Protein AF-A0A7X5DRP4-F1 (afdb_monomer)

Structure (mmCIF, N/CA/C/O backbone):
data_AF-A0A7X5DRP4-F1
#
_entry.id   AF-A0A7X5DRP4-F1
#
loop_
_atom_site.group_PDB
_atom_site.id
_atom_site.type_symbol
_atom_site.label_atom_id
_atom_site.label_alt_id
_atom_site.label_comp_id
_atom_site.label_asym_id
_atom_site.label_entity_id
_atom_site.label_seq_id
_atom_site.pdbx_PDB_ins_code
_atom_site.Cartn_x
_atom_site.Cartn_y
_atom_site.Cartn_z
_atom_site.occupancy
_atom_site.B_iso_or_equiv
_atom_site.auth_seq_id
_atom_site.auth_comp_id
_atom_site.auth_asym_id
_atom_site.auth_atom_id
_atom_site.pdbx_PDB_model_num
ATOM 1 N N . MET A 1 1 ? -39.127 30.983 41.556 1.00 38.25 1 MET A N 1
ATOM 2 C CA . MET A 1 1 ? -39.512 29.560 41.614 1.00 38.25 1 MET A CA 1
ATOM 3 C C . MET A 1 1 ? -39.180 28.990 40.252 1.00 38.25 1 MET A C 1
ATOM 5 O O . MET A 1 1 ? -39.705 29.505 39.281 1.00 38.25 1 MET A O 1
ATOM 9 N N . GLU A 1 2 ? -38.012 28.354 40.161 1.00 42.78 2 GLU A N 1
ATOM 10 C CA . GLU A 1 2 ? -37.862 26.883 40.060 1.00 42.78 2 GLU A CA 1
ATOM 11 C C . GLU A 1 2 ? -38.030 26.432 38.598 1.00 42.78 2 GLU A C 1
ATOM 13 O O . GLU A 1 2 ? -39.005 26.812 37.973 1.00 42.78 2 GLU A O 1
ATOM 18 N N . LYS A 1 3 ? -37.163 25.636 37.973 1.00 41.94 3 LYS A N 1
ATOM 19 C CA . LYS A 1 3 ? -35.930 24.945 38.370 1.00 41.94 3 LYS A CA 1
ATOM 20 C C . LYS A 1 3 ? -35.236 24.469 37.081 1.00 41.94 3 LYS A C 1
ATOM 22 O O . LYS A 1 3 ? -35.902 24.254 36.073 1.00 41.94 3 LYS A O 1
ATOM 27 N N . ASN A 1 4 ? -33.922 24.299 37.188 1.00 43.03 4 ASN A N 1
ATOM 28 C CA . ASN A 1 4 ? -33.024 23.535 36.324 1.00 43.03 4 ASN A CA 1
ATOM 29 C C . ASN A 1 4 ? -33.635 22.271 35.704 1.00 43.03 4 ASN A C 1
ATOM 31 O O . ASN A 1 4 ? -34.201 21.456 36.429 1.00 43.03 4 ASN A O 1
ATOM 35 N N . GLU A 1 5 ? -33.274 22.035 34.446 1.00 47.00 5 GLU A N 1
ATOM 36 C CA . GLU A 1 5 ? -32.665 20.766 34.042 1.00 47.00 5 GLU A CA 1
ATOM 37 C C . GLU A 1 5 ? -31.357 21.083 33.299 1.00 47.00 5 GLU A C 1
ATOM 39 O O . GLU A 1 5 ? -31.327 21.349 32.101 1.00 47.00 5 GLU A O 1
ATOM 44 N N . GLU A 1 6 ? -30.261 21.118 34.056 1.00 48.00 6 GLU A N 1
ATOM 45 C CA . GLU A 1 6 ? -28.945 20.752 33.538 1.00 48.00 6 GLU A CA 1
ATOM 46 C C . GLU A 1 6 ? -28.955 19.231 33.338 1.00 48.00 6 GLU A C 1
ATOM 48 O O . GLU A 1 6 ? -29.335 18.524 34.274 1.00 48.00 6 GLU A O 1
ATOM 53 N N . ASN A 1 7 ? -28.498 18.711 32.194 1.00 38.47 7 ASN A N 1
ATOM 54 C CA . ASN A 1 7 ? -27.208 18.013 32.164 1.00 38.47 7 ASN A CA 1
ATOM 55 C C . ASN A 1 7 ? -26.857 17.317 30.837 1.00 38.47 7 ASN A C 1
ATOM 57 O O . ASN A 1 7 ? -27.685 16.667 30.207 1.00 38.47 7 ASN A O 1
ATOM 61 N N . LEU A 1 8 ? -25.537 17.324 30.608 1.00 44.94 8 LEU A N 1
ATOM 62 C CA . LEU A 1 8 ? -24.717 16.269 30.003 1.00 44.94 8 LEU A CA 1
ATOM 63 C C . LEU A 1 8 ? -24.832 16.050 28.494 1.00 44.94 8 LEU A C 1
ATOM 65 O O . LEU A 1 8 ? -25.390 15.043 28.080 1.00 44.94 8 LEU A O 1
ATOM 69 N N . VAL A 1 9 ? -24.141 16.886 27.710 1.00 45.19 9 VAL A N 1
ATOM 70 C CA . VAL A 1 9 ? -23.104 16.377 26.786 1.00 45.19 9 VAL A CA 1
ATOM 71 C C . VAL A 1 9 ? -22.008 17.445 26.609 1.00 45.19 9 VAL A C 1
ATOM 73 O O . VAL A 1 9 ? -21.903 18.087 25.572 1.00 45.19 9 VAL A O 1
ATOM 76 N N . ASP A 1 10 ? -21.204 17.658 27.648 1.00 46.50 10 ASP A N 1
ATOM 77 C CA . ASP A 1 10 ? -19.807 18.062 27.453 1.00 46.50 10 ASP A CA 1
ATOM 78 C C . ASP A 1 10 ? -18.970 16.775 27.507 1.00 46.50 10 ASP A C 1
ATOM 80 O O . ASP A 1 10 ? -19.314 15.860 28.257 1.00 46.50 10 ASP A O 1
ATOM 84 N N . ASP A 1 11 ? -17.873 16.744 26.748 1.00 48.28 11 ASP A N 1
ATOM 85 C CA . ASP A 1 11 ? -16.747 15.792 26.851 1.00 48.28 11 ASP A CA 1
ATOM 86 C C . ASP A 1 11 ? -16.555 14.734 25.752 1.00 48.28 11 ASP A C 1
ATOM 88 O O . ASP A 1 11 ? -16.010 13.660 25.983 1.00 48.28 11 ASP A O 1
ATOM 92 N N . LEU A 1 12 ? -16.860 15.073 24.501 1.00 37.50 12 LEU A N 1
ATOM 93 C CA . LEU A 1 12 ? -16.018 14.613 23.395 1.00 37.50 12 LEU A CA 1
ATOM 94 C C . LEU A 1 12 ? -15.796 15.808 22.482 1.00 37.50 12 LEU A C 1
ATOM 96 O O . LEU A 1 12 ? -16.736 16.265 21.842 1.00 37.50 12 LEU A O 1
ATOM 100 N N . GLY A 1 13 ? -14.567 16.325 22.441 1.00 38.88 13 GLY A N 1
ATOM 101 C CA . GLY A 1 13 ? -14.130 17.367 21.510 1.00 38.88 13 GLY A CA 1
ATOM 102 C C . GLY A 1 13 ? -14.191 16.898 20.056 1.00 38.88 13 GLY A C 1
ATOM 103 O O . GLY A 1 13 ? -13.164 16.779 19.393 1.00 38.88 13 GLY A O 1
ATOM 104 N N . ILE A 1 14 ? -15.395 16.617 19.563 1.00 47.56 14 ILE A N 1
ATOM 105 C CA . ILE A 1 14 ? -15.711 16.469 18.155 1.00 47.56 14 ILE A CA 1
ATOM 106 C C . ILE A 1 14 ? -15.667 17.891 17.619 1.00 47.56 14 ILE A C 1
ATOM 108 O O . ILE A 1 14 ? -16.637 18.640 17.675 1.00 47.56 14 ILE A O 1
ATOM 112 N N . THR A 1 15 ? -14.481 18.297 17.179 1.00 48.69 15 THR A N 1
ATOM 113 C CA . THR A 1 15 ? -14.362 19.446 16.294 1.00 48.69 15 THR A CA 1
ATOM 114 C C . THR A 1 15 ? -15.113 19.040 15.035 1.00 48.69 15 THR A C 1
ATOM 116 O O . THR A 1 15 ? -14.698 18.105 14.348 1.00 48.69 15 THR A O 1
ATOM 119 N N . GLU A 1 16 ? -16.277 19.646 14.801 1.00 52.16 16 GLU A N 1
ATOM 120 C CA . GLU A 1 16 ? -16.972 19.526 13.525 1.00 52.16 16 GLU A CA 1
ATOM 121 C C . GLU A 1 16 ? -15.948 19.832 12.429 1.00 52.16 16 GLU A C 1
ATOM 123 O O . GLU A 1 16 ? -15.310 20.886 12.434 1.00 52.16 16 GLU A O 1
ATOM 128 N N . ILE A 1 17 ? -15.705 18.845 11.567 1.00 49.75 17 ILE A N 1
ATOM 129 C CA . ILE A 1 17 ? -14.804 18.995 10.429 1.00 49.75 17 ILE A CA 1
ATOM 130 C C . ILE A 1 17 ? -15.451 20.053 9.539 1.00 49.75 17 ILE A C 1
ATOM 132 O O . ILE A 1 17 ? -16.558 19.834 9.050 1.00 49.75 17 ILE A O 1
ATOM 136 N N . ASP A 1 18 ? -14.781 21.193 9.376 1.00 45.34 18 ASP A N 1
ATOM 137 C CA . ASP A 1 18 ? -15.235 22.290 8.524 1.00 45.34 18 ASP A CA 1
ATOM 138 C C . ASP A 1 18 ? -15.551 21.749 7.116 1.00 45.34 18 ASP A C 1
ATOM 140 O O . ASP A 1 18 ? -14.802 20.936 6.562 1.00 45.34 18 ASP A O 1
ATOM 144 N N . ASP A 1 19 ? -16.656 22.191 6.513 1.00 46.47 19 ASP A N 1
ATOM 145 C CA . ASP A 1 19 ? -17.109 21.749 5.184 1.00 46.47 19 ASP A CA 1
ATOM 146 C C . ASP A 1 19 ? -16.013 21.943 4.113 1.00 46.47 19 ASP A C 1
ATOM 148 O O . ASP A 1 19 ? -15.943 21.219 3.109 1.00 46.47 19 ASP A O 1
ATOM 152 N N . SER A 1 20 ? -15.098 22.889 4.352 1.00 49.72 20 SER A N 1
ATOM 153 C CA . SER A 1 20 ? -13.907 23.118 3.535 1.00 49.72 20 SER A CA 1
ATOM 154 C C . SER A 1 20 ? -12.901 21.952 3.589 1.00 49.72 20 SER A C 1
ATOM 156 O O . SER A 1 20 ? -12.392 21.537 2.542 1.00 49.72 20 SER A O 1
ATOM 158 N N . GLU A 1 21 ? -12.683 21.330 4.751 1.00 47.41 21 GLU A N 1
ATOM 159 C CA . GLU A 1 21 ? -11.831 20.145 4.922 1.00 47.41 21 GLU A CA 1
ATOM 160 C C . GLU A 1 21 ? -12.502 18.881 4.362 1.00 47.41 21 GLU A C 1
ATOM 162 O O . GLU A 1 21 ? -11.840 18.029 3.757 1.00 47.41 21 GLU A O 1
ATOM 167 N N . TYR A 1 22 ? -13.833 18.796 4.458 1.00 44.97 22 TYR A N 1
ATOM 168 C CA . TYR A 1 22 ? -14.614 17.698 3.884 1.00 44.97 22 TYR A CA 1
ATOM 169 C C . TYR A 1 22 ? -14.529 17.672 2.350 1.00 44.97 22 TYR A C 1
ATOM 171 O O . TYR A 1 22 ? -14.396 16.610 1.735 1.00 44.97 22 TYR A O 1
ATOM 179 N N . SER A 1 23 ? -14.526 18.845 1.710 1.00 46.44 23 SER A N 1
ATOM 180 C CA . SER A 1 23 ? -14.395 18.965 0.253 1.00 46.44 23 SER A CA 1
ATOM 181 C C . SER A 1 23 ? -13.020 18.513 -0.272 1.00 46.44 23 SER A C 1
ATOM 183 O O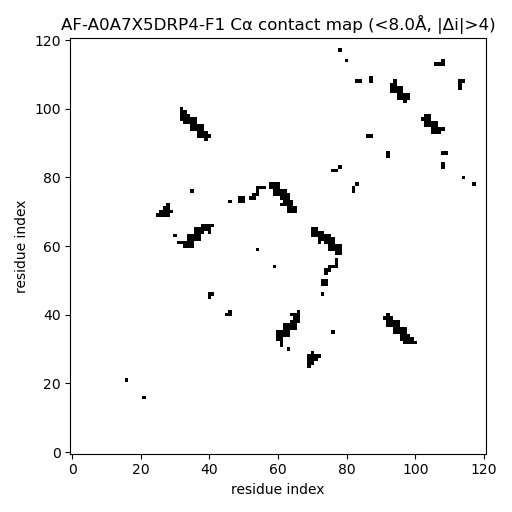 . SER A 1 23 ? -12.928 17.891 -1.336 1.00 46.44 23 SER A O 1
ATOM 185 N N . ALA A 1 24 ? -11.949 18.715 0.506 1.00 49.72 24 ALA A N 1
ATOM 186 C CA . ALA A 1 24 ? -10.603 18.244 0.174 1.00 49.72 24 ALA A CA 1
ATOM 187 C C . ALA A 1 24 ? -10.482 16.710 0.237 1.00 49.72 24 ALA A C 1
ATOM 189 O O . ALA A 1 24 ? -9.675 16.114 -0.487 1.00 49.72 24 ALA A O 1
ATOM 190 N N . LEU A 1 25 ? -11.309 16.050 1.053 1.00 49.94 25 LEU A N 1
ATOM 191 C CA . LEU A 1 25 ? -11.379 14.591 1.152 1.00 49.94 25 LEU A CA 1
ATOM 192 C C . LEU A 1 25 ? -12.131 13.940 -0.020 1.00 49.94 25 LEU A C 1
ATOM 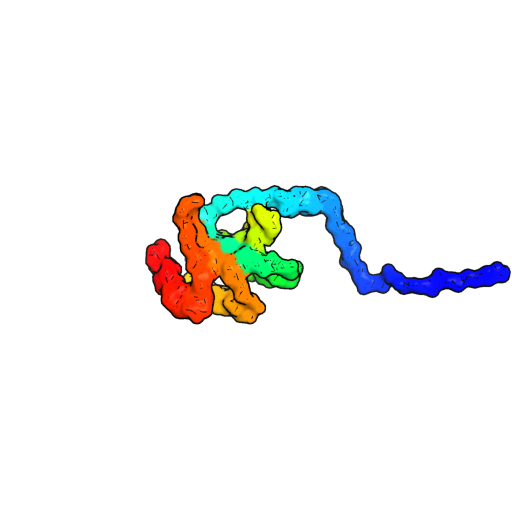194 O O . LEU A 1 25 ? -11.933 12.751 -0.253 1.00 49.94 25 LEU A O 1
ATOM 198 N N . GLN A 1 26 ? -12.915 14.690 -0.807 1.00 54.59 26 GLN A N 1
ATOM 199 C CA . GLN A 1 26 ? -13.696 14.136 -1.926 1.00 54.59 26 GLN A CA 1
ATOM 200 C C . GLN A 1 26 ? -12.915 13.956 -3.236 1.00 54.59 26 GLN A C 1
ATOM 202 O O . GLN A 1 26 ? -13.355 13.223 -4.122 1.00 54.59 26 GLN A O 1
ATOM 207 N N . GLN A 1 27 ? -11.755 14.598 -3.394 1.00 63.19 27 GLN A N 1
ATOM 208 C CA . GLN A 1 27 ? -10.965 14.460 -4.620 1.00 63.19 27 GLN A CA 1
ATOM 209 C C . GLN A 1 27 ? -9.989 13.290 -4.523 1.00 63.19 27 GLN A C 1
ATOM 211 O O . GLN A 1 27 ? -9.163 13.233 -3.616 1.00 63.19 27 GLN A O 1
ATOM 216 N N . SER A 1 28 ? -10.053 12.363 -5.478 1.00 77.88 28 SER A N 1
ATOM 217 C CA . SER A 1 28 ? -9.070 11.286 -5.564 1.00 77.88 28 SER A CA 1
ATOM 218 C C . SER A 1 28 ? -7.716 11.837 -6.007 1.00 77.88 28 SER A C 1
ATOM 220 O O . SER A 1 28 ? -7.613 12.510 -7.033 1.00 77.88 28 SER A O 1
ATOM 222 N N . ASP A 1 29 ? -6.664 11.482 -5.280 1.00 83.44 29 ASP A N 1
ATOM 223 C CA . ASP A 1 29 ? -5.298 11.771 -5.687 1.00 83.44 29 ASP A CA 1
ATOM 224 C C . ASP A 1 29 ? -4.934 10.923 -6.908 1.00 83.44 29 ASP A C 1
ATOM 226 O O . ASP A 1 29 ? -5.339 9.761 -7.045 1.00 83.44 29 ASP A O 1
ATOM 230 N N . LYS A 1 30 ? -4.120 11.494 -7.798 1.00 86.94 30 LYS A N 1
ATOM 231 C CA . LYS A 1 30 ? -3.548 10.751 -8.920 1.00 86.94 30 LYS A CA 1
ATOM 232 C C . LYS A 1 30 ? -2.461 9.803 -8.406 1.00 86.94 30 LYS A C 1
ATOM 234 O O . LYS A 1 30 ? -1.555 10.213 -7.673 1.00 86.94 30 LYS A O 1
ATOM 239 N N . LEU A 1 31 ? -2.524 8.541 -8.829 1.00 88.38 31 LEU A N 1
ATOM 240 C CA . LEU A 1 31 ? -1.487 7.559 -8.525 1.00 88.38 31 LEU A CA 1
ATOM 241 C C . LEU A 1 31 ? -0.167 7.928 -9.213 1.00 88.38 31 LEU A C 1
ATOM 243 O O . LEU A 1 31 ? -0.125 8.234 -10.407 1.00 88.38 31 LEU A O 1
ATOM 247 N N . VAL A 1 32 ? 0.913 7.864 -8.440 1.00 90.50 32 VAL A N 1
ATOM 248 C CA . VAL A 1 32 ? 2.291 7.823 -8.939 1.00 90.50 32 VAL A CA 1
ATOM 249 C C . VAL A 1 32 ? 2.705 6.357 -9.019 1.00 90.50 32 VAL A C 1
ATOM 251 O O . VAL A 1 32 ? 2.303 5.568 -8.170 1.00 90.50 32 VAL A O 1
ATOM 254 N N . TYR A 1 33 ? 3.478 5.975 -10.032 1.00 88.75 33 TYR A N 1
ATOM 255 C CA . TYR A 1 33 ? 3.868 4.583 -10.251 1.00 88.75 33 TYR A CA 1
ATOM 256 C C . TYR A 1 33 ? 5.390 4.418 -10.145 1.00 88.75 33 TYR A C 1
ATOM 258 O O . TYR A 1 33 ? 6.112 5.300 -10.618 1.00 88.75 33 TYR A O 1
ATOM 266 N N . PRO A 1 34 ? 5.884 3.300 -9.588 1.00 90.50 34 PRO A N 1
ATOM 267 C CA . PRO A 1 34 ? 5.112 2.258 -8.900 1.00 90.50 34 PRO A CA 1
ATOM 268 C C . PRO A 1 34 ? 4.506 2.745 -7.564 1.00 90.50 34 PRO A C 1
ATOM 270 O O . PRO A 1 34 ? 5.074 3.615 -6.910 1.00 90.50 34 PRO A O 1
ATOM 273 N N . SER A 1 35 ? 3.351 2.203 -7.161 1.00 91.25 35 SER A N 1
ATOM 274 C CA . SER A 1 35 ? 2.669 2.529 -5.891 1.00 91.25 35 SER A CA 1
ATOM 275 C C . SER A 1 35 ? 1.991 1.333 -5.241 1.00 91.25 35 SER A C 1
ATOM 277 O O . SER A 1 35 ? 1.649 0.348 -5.894 1.00 91.25 35 SER A O 1
ATOM 279 N N . LEU A 1 36 ? 1.747 1.457 -3.939 1.00 91.88 36 LEU A N 1
ATOM 280 C CA . LEU A 1 36 ? 0.915 0.542 -3.171 1.00 91.88 36 LEU A CA 1
ATOM 281 C C . LEU A 1 36 ? -0.435 1.182 -2.870 1.00 91.88 36 LEU A C 1
ATOM 283 O O . LEU A 1 36 ? -0.507 2.332 -2.441 1.00 91.88 36 LEU A O 1
ATOM 287 N N . VAL A 1 37 ? -1.497 0.410 -3.060 1.00 93.12 37 VAL A N 1
ATOM 288 C CA . VAL A 1 37 ? -2.864 0.787 -2.708 1.00 93.12 37 VAL A CA 1
ATOM 289 C C . VAL A 1 37 ? -3.389 -0.217 -1.693 1.00 93.12 37 VAL A C 1
ATOM 291 O O . VAL A 1 37 ? -3.414 -1.418 -1.962 1.00 93.12 37 VAL A O 1
ATOM 294 N N . ILE A 1 38 ? -3.803 0.279 -0.532 1.00 92.25 38 ILE A N 1
ATOM 295 C CA . ILE A 1 38 ? -4.441 -0.502 0.524 1.00 92.25 38 ILE A CA 1
ATOM 296 C C . ILE A 1 38 ? -5.948 -0.263 0.441 1.00 92.25 38 ILE A C 1
ATOM 298 O O . ILE A 1 38 ? -6.428 0.864 0.571 1.00 92.25 38 ILE A O 1
ATOM 302 N N . GLU A 1 39 ? -6.692 -1.336 0.209 1.00 91.38 39 GLU A N 1
ATOM 303 C CA . GLU A 1 39 ? -8.151 -1.361 0.241 1.00 91.38 39 GLU A CA 1
ATOM 304 C C . GLU A 1 39 ? -8.632 -2.082 1.510 1.00 91.38 39 GLU A C 1
ATOM 306 O O . GLU A 1 39 ? -8.045 -3.085 1.932 1.00 91.38 39 GLU A O 1
ATOM 311 N N . GLY A 1 40 ? -9.721 -1.581 2.101 1.00 85.31 40 GLY A N 1
ATOM 312 C CA . GLY A 1 40 ? -10.330 -2.152 3.310 1.00 85.31 40 GLY A CA 1
ATOM 313 C C . GLY A 1 40 ? -9.989 -1.436 4.620 1.00 85.31 40 GLY A C 1
ATOM 314 O O . GLY A 1 40 ? -10.326 -1.955 5.674 1.00 85.31 40 GLY A O 1
ATOM 315 N N . VAL A 1 41 ? -9.354 -0.260 4.563 1.00 84.88 41 VAL A N 1
ATOM 316 C CA . VAL A 1 41 ? -9.217 0.635 5.726 1.00 84.88 41 VAL A CA 1
ATOM 317 C C . VAL A 1 41 ? -10.576 1.267 6.016 1.00 84.88 41 VAL A C 1
ATOM 319 O O . VAL A 1 41 ? -11.186 1.854 5.114 1.00 84.88 41 VAL A O 1
ATOM 322 N N . ILE A 1 42 ? -11.055 1.119 7.248 1.00 81.44 42 ILE A N 1
ATOM 323 C CA . ILE A 1 42 ? -12.401 1.528 7.665 1.00 81.44 42 ILE A CA 1
ATOM 324 C C . ILE A 1 42 ? -12.404 2.440 8.891 1.00 81.44 42 ILE A C 1
ATOM 326 O O . ILE A 1 42 ? -13.371 3.180 9.054 1.00 81.44 42 ILE A O 1
ATOM 330 N N . THR A 1 43 ? -11.359 2.431 9.727 1.00 79.69 43 THR A N 1
ATOM 331 C CA . THR A 1 43 ? -11.315 3.277 10.931 1.00 79.69 43 THR A CA 1
ATOM 332 C C . THR A 1 43 ? -10.301 4.418 10.835 1.00 79.69 43 THR A C 1
ATOM 334 O O . THR A 1 43 ? -9.323 4.380 10.080 1.00 79.69 43 THR A O 1
ATOM 337 N N . VAL A 1 44 ? -10.537 5.467 11.627 1.00 78.44 44 VAL A N 1
ATOM 338 C CA . VAL A 1 44 ? -9.652 6.640 11.716 1.00 78.44 44 VAL A CA 1
ATOM 339 C C . VAL A 1 44 ? -8.314 6.267 12.358 1.00 78.44 44 VAL A C 1
ATOM 341 O O . VAL A 1 44 ? -7.271 6.821 12.001 1.00 78.44 44 VAL A O 1
ATOM 344 N N . GLU A 1 45 ? -8.316 5.304 13.276 1.00 79.94 45 GLU A N 1
ATOM 345 C CA . GLU A 1 45 ? -7.125 4.776 13.938 1.00 79.94 45 GLU A CA 1
ATOM 346 C C . GLU A 1 45 ? -6.227 4.036 12.947 1.00 79.94 45 GLU A C 1
ATOM 348 O O . GLU A 1 45 ? -5.014 4.248 12.956 1.00 79.94 45 GLU A O 1
ATOM 353 N N . GLU A 1 46 ? -6.806 3.226 12.055 1.00 81.12 46 GLU A N 1
ATOM 354 C CA . GLU A 1 46 ? -6.071 2.552 10.981 1.00 81.12 46 GLU A CA 1
ATOM 355 C C . GLU A 1 46 ? -5.433 3.579 10.039 1.00 81.12 46 GLU A C 1
ATOM 357 O O . GLU A 1 46 ? -4.236 3.515 9.753 1.00 81.12 46 GLU A O 1
ATOM 362 N N . LEU A 1 47 ? -6.200 4.588 9.612 1.00 79.00 47 LEU A N 1
ATOM 363 C CA . LEU A 1 47 ? -5.687 5.662 8.761 1.00 79.00 47 LEU A CA 1
ATOM 364 C C . LEU A 1 47 ? -4.540 6.422 9.445 1.00 79.00 47 LEU A C 1
ATOM 366 O O . LEU A 1 47 ? -3.484 6.649 8.849 1.00 79.00 47 LEU A O 1
ATOM 370 N N . SER A 1 48 ? -4.726 6.761 10.722 1.00 79.94 48 SER A N 1
ATOM 371 C CA . SER A 1 48 ? -3.720 7.427 11.550 1.00 79.94 48 SER A CA 1
ATOM 372 C C . SER A 1 48 ? -2.465 6.577 11.713 1.00 79.94 48 SER A C 1
ATOM 374 O O . SER 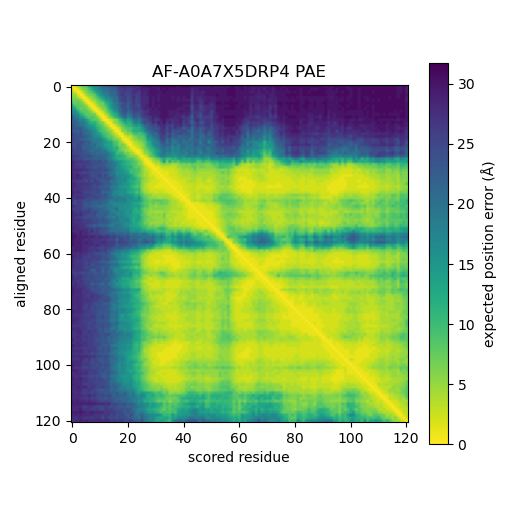A 1 48 ? -1.355 7.111 11.683 1.00 79.94 48 SER A O 1
ATOM 376 N N . PHE A 1 49 ? -2.614 5.259 11.864 1.00 81.69 49 PHE A N 1
ATOM 377 C CA . PHE A 1 49 ? -1.495 4.329 11.949 1.00 81.69 49 PHE A CA 1
ATOM 378 C C . PHE A 1 49 ? -0.628 4.397 10.691 1.00 81.69 49 PHE A C 1
ATOM 380 O O . PHE A 1 49 ? 0.594 4.537 10.794 1.00 81.69 49 PHE A O 1
ATOM 387 N N . PHE A 1 50 ? -1.240 4.352 9.506 1.00 79.88 50 PHE A N 1
ATOM 388 C CA . PHE A 1 50 ? -0.471 4.412 8.269 1.00 79.88 50 PHE A CA 1
ATOM 389 C C . PHE A 1 50 ? 0.133 5.801 8.014 1.00 79.88 50 PHE A C 1
ATOM 391 O O . PHE A 1 50 ? 1.274 5.884 7.566 1.00 79.88 50 PHE A O 1
ATOM 398 N N . ALA A 1 51 ? -0.583 6.880 8.346 1.00 77.50 51 ALA A N 1
ATOM 399 C CA . ALA A 1 51 ? -0.121 8.256 8.138 1.00 77.50 51 ALA 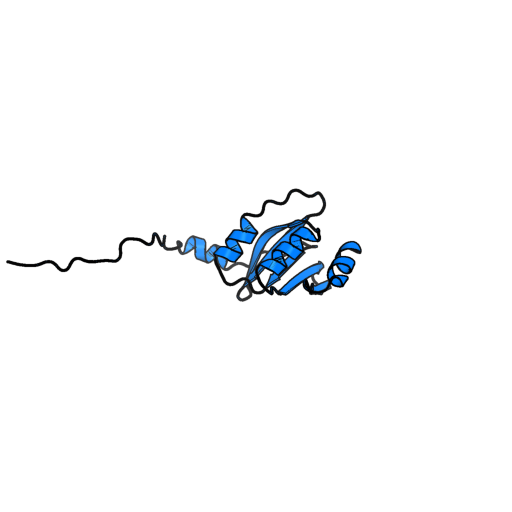A CA 1
ATOM 400 C C . ALA A 1 51 ? 1.048 8.659 9.056 1.00 77.50 51 ALA A C 1
ATOM 402 O O . ALA A 1 51 ? 1.918 9.441 8.672 1.00 77.50 51 ALA A O 1
ATOM 403 N N . ARG A 1 52 ? 1.099 8.128 10.286 1.00 75.88 52 ARG A N 1
ATOM 404 C CA . ARG A 1 52 ? 2.165 8.432 11.265 1.00 75.88 52 ARG A CA 1
ATOM 405 C C . ARG A 1 52 ? 3.484 7.730 10.964 1.00 75.88 52 ARG A C 1
ATOM 407 O O . ARG A 1 52 ? 4.514 8.045 11.564 1.00 75.88 52 ARG A O 1
ATOM 414 N N . ARG A 1 53 ? 3.461 6.755 10.065 1.00 69.88 53 ARG A N 1
ATOM 415 C CA . ARG A 1 53 ? 4.589 5.884 9.788 1.00 69.88 53 ARG A CA 1
ATOM 416 C C . ARG A 1 53 ? 5.541 6.626 8.838 1.00 69.88 53 ARG A C 1
ATOM 418 O O . ARG A 1 53 ? 5.272 6.803 7.655 1.00 69.88 53 ARG A O 1
ATOM 425 N N . LYS A 1 54 ? 6.629 7.162 9.401 1.00 59.06 54 LYS A N 1
ATOM 426 C CA . LYS A 1 54 ? 7.699 7.834 8.648 1.00 59.06 54 LYS A CA 1
ATOM 427 C C . LYS A 1 54 ? 8.682 6.783 8.153 1.00 59.06 54 LYS A C 1
ATOM 429 O O . LYS A 1 54 ? 9.259 6.062 8.963 1.00 59.06 54 LYS A O 1
ATOM 434 N N . PHE A 1 55 ? 8.883 6.723 6.845 1.00 63.97 55 PHE A N 1
ATOM 435 C CA . PHE A 1 55 ? 9.726 5.714 6.213 1.00 63.97 55 PHE A CA 1
ATOM 436 C C . PHE A 1 55 ? 10.934 6.355 5.547 1.00 63.97 55 PHE A C 1
ATOM 438 O O . PHE A 1 55 ? 10.830 7.416 4.934 1.00 63.97 55 PHE A O 1
ATOM 445 N N . ASN A 1 56 ? 12.087 5.721 5.738 1.00 53.53 56 ASN A N 1
ATOM 446 C CA . ASN A 1 56 ? 13.405 6.313 5.521 1.00 53.53 56 ASN A CA 1
ATOM 447 C C . ASN A 1 56 ? 14.333 5.372 4.735 1.00 53.53 56 ASN A C 1
ATOM 449 O O . ASN A 1 56 ? 15.553 5.423 4.898 1.00 53.53 56 ASN A O 1
ATOM 453 N N . ALA A 1 57 ? 13.792 4.497 3.883 1.00 57.38 57 ALA A N 1
ATOM 454 C CA . ALA A 1 57 ? 14.620 3.654 3.028 1.00 57.38 57 ALA A CA 1
ATOM 455 C C . ALA A 1 57 ? 14.835 4.258 1.633 1.00 57.38 57 ALA A C 1
ATOM 457 O O . ALA A 1 57 ? 13.974 4.932 1.067 1.00 57.38 57 ALA A O 1
ATOM 458 N N . ARG A 1 58 ? 15.975 3.901 1.019 1.00 62.81 58 ARG A N 1
ATOM 459 C CA . ARG A 1 58 ? 16.260 4.139 -0.411 1.00 62.81 58 ARG A CA 1
ATOM 460 C C . ARG A 1 58 ? 15.270 3.432 -1.356 1.00 62.81 58 ARG A C 1
ATOM 462 O O . ARG A 1 58 ? 15.298 3.709 -2.548 1.00 62.81 58 ARG A O 1
ATOM 469 N N . VAL A 1 59 ? 14.435 2.520 -0.845 1.00 73.06 59 VAL A N 1
ATOM 470 C CA . VAL A 1 59 ? 13.535 1.650 -1.623 1.00 73.06 59 VAL A CA 1
ATOM 471 C C . VAL A 1 59 ? 12.119 1.681 -1.028 1.00 73.06 59 VAL A C 1
ATOM 473 O O . VAL A 1 59 ? 11.597 0.669 -0.559 1.00 73.06 59 VAL A O 1
ATOM 476 N N . SER A 1 60 ? 11.513 2.870 -0.983 1.00 85.31 60 SER A N 1
ATOM 477 C CA . SER A 1 60 ? 10.128 3.058 -0.535 1.00 85.31 60 SER A CA 1
ATOM 478 C C . SER A 1 60 ? 9.205 3.390 -1.706 1.00 85.31 60 SER A C 1
ATOM 480 O O . SER A 1 60 ? 9.596 4.095 -2.639 1.00 85.31 60 SER A O 1
ATOM 482 N N . LEU A 1 61 ? 7.974 2.875 -1.665 1.00 88.00 61 LEU A N 1
ATOM 483 C CA . LEU A 1 61 ? 6.935 3.184 -2.647 1.00 88.00 61 LEU A CA 1
ATOM 484 C C . LEU A 1 61 ? 5.885 4.116 -2.055 1.00 88.00 61 LEU A C 1
ATOM 486 O O . LEU A 1 61 ? 5.529 3.949 -0.892 1.00 88.00 61 LEU A O 1
ATOM 490 N N . PRO A 1 62 ? 5.337 5.069 -2.827 1.00 90.31 62 PRO A N 1
ATOM 491 C CA . PRO A 1 62 ? 4.191 5.847 -2.384 1.00 90.31 62 PRO A CA 1
ATOM 492 C C . PRO A 1 62 ? 3.007 4.922 -2.071 1.00 90.31 62 PRO A C 1
ATOM 494 O O . PRO A 1 62 ? 2.693 4.001 -2.828 1.00 90.31 62 PRO A O 1
ATOM 497 N N . MET A 1 63 ? 2.364 5.190 -0.939 1.00 90.94 63 MET A N 1
ATOM 498 C CA . MET A 1 63 ? 1.276 4.397 -0.390 1.00 90.94 63 MET A CA 1
ATOM 499 C C . MET A 1 63 ? -0.009 5.219 -0.377 1.00 90.94 63 MET A C 1
ATOM 501 O O . MET A 1 63 ? -0.037 6.376 0.057 1.00 90.94 63 MET A O 1
ATOM 505 N N . TYR A 1 64 ? -1.071 4.588 -0.851 1.00 92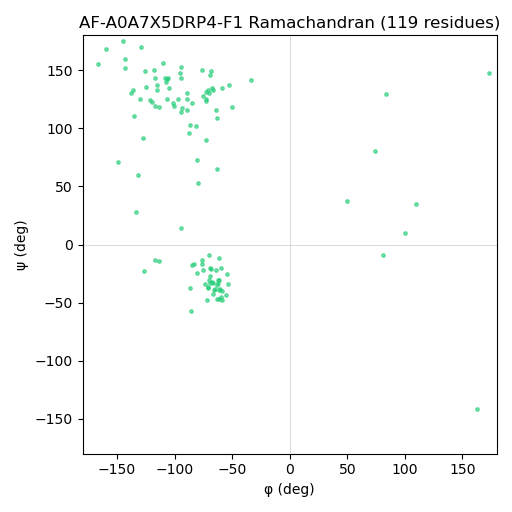.00 64 TYR A N 1
ATOM 506 C CA . TYR A 1 64 ? -2.398 5.156 -0.959 1.00 92.00 64 TYR A CA 1
ATOM 507 C C . TYR A 1 64 ? -3.402 4.259 -0.243 1.00 92.00 64 TYR A C 1
ATOM 509 O O . TYR A 1 64 ? -3.253 3.038 -0.222 1.00 92.00 64 TYR A O 1
ATOM 517 N N . VAL A 1 65 ? -4.450 4.865 0.298 1.00 91.00 65 VAL A N 1
ATOM 518 C CA . VAL A 1 65 ? -5.642 4.159 0.770 1.00 91.00 65 VAL A CA 1
ATOM 519 C C . VAL A 1 65 ? -6.763 4.428 -0.204 1.00 91.00 65 VAL A C 1
ATOM 521 O O . VAL A 1 65 ? -6.920 5.551 -0.686 1.00 91.00 65 VAL A O 1
ATOM 524 N N . LYS A 1 66 ? -7.543 3.390 -0.487 1.00 88.62 66 LYS A N 1
ATOM 525 C CA . LYS A 1 66 ? -8.757 3.517 -1.274 1.00 88.62 66 LYS A CA 1
ATOM 526 C C . LYS A 1 66 ? -9.969 3.128 -0.439 1.00 88.62 66 LYS A C 1
ATOM 528 O O . LYS A 1 66 ? -10.083 1.990 0.016 1.00 88.62 66 LYS A O 1
ATOM 533 N N . HIS A 1 67 ? -10.873 4.086 -0.271 1.00 81.25 67 HIS A N 1
ATOM 534 C CA . HIS A 1 67 ? -12.094 3.961 0.516 1.00 81.25 67 HIS A CA 1
ATOM 535 C C . HIS A 1 67 ? -13.250 4.626 -0.243 1.00 81.25 67 HIS A C 1
ATOM 537 O O . HIS A 1 67 ? -13.100 5.738 -0.742 1.00 81.25 67 HIS A O 1
ATOM 543 N N . CYS A 1 68 ? -14.383 3.931 -0.395 1.00 76.56 68 CYS A N 1
ATOM 544 C CA . CYS A 1 68 ? -15.568 4.431 -1.115 1.00 76.56 68 CYS A CA 1
ATOM 545 C C . CYS A 1 68 ? -15.278 5.018 -2.516 1.00 76.56 68 CYS A C 1
ATOM 547 O O . CYS A 1 68 ? -15.869 6.008 -2.930 1.00 76.56 68 CYS A O 1
ATOM 549 N N . GLY A 1 69 ? -14.341 4.413 -3.255 1.00 75.69 69 GLY A N 1
ATOM 550 C CA . GLY A 1 69 ? -13.948 4.863 -4.598 1.00 75.69 69 GLY A CA 1
ATOM 551 C C . GLY A 1 69 ? -12.962 6.038 -4.626 1.00 75.69 69 GLY A C 1
ATOM 552 O O . GLY A 1 69 ? -12.390 6.311 -5.678 1.00 75.69 69 GLY A O 1
ATOM 553 N N . ILE A 1 70 ? -12.690 6.670 -3.485 1.00 83.44 70 ILE A N 1
ATOM 554 C CA . ILE A 1 70 ? -11.714 7.752 -3.346 1.00 83.44 70 ILE A CA 1
ATOM 555 C C . ILE A 1 70 ? -10.352 7.141 -3.025 1.00 83.44 70 ILE A C 1
ATOM 557 O O . ILE A 1 70 ? -10.238 6.311 -2.125 1.00 83.44 70 ILE A O 1
ATOM 561 N N . THR A 1 71 ? -9.313 7.551 -3.756 1.00 88.44 71 THR A N 1
ATOM 562 C CA . THR A 1 71 ? -7.924 7.166 -3.472 1.00 88.44 71 THR A CA 1
ATOM 563 C C . THR A 1 71 ? -7.182 8.355 -2.881 1.00 88.44 71 THR A C 1
ATOM 565 O O . THR A 1 71 ? -7.151 9.418 -3.493 1.00 88.44 71 THR A O 1
ATOM 568 N N . LYS A 1 72 ? -6.565 8.190 -1.712 1.00 87.50 72 LYS A N 1
ATOM 569 C CA . LYS A 1 72 ? -5.785 9.238 -1.043 1.00 87.50 72 LYS A CA 1
ATOM 570 C C . LYS A 1 72 ? -4.380 8.768 -0.743 1.00 87.50 72 LYS A C 1
ATOM 572 O O . 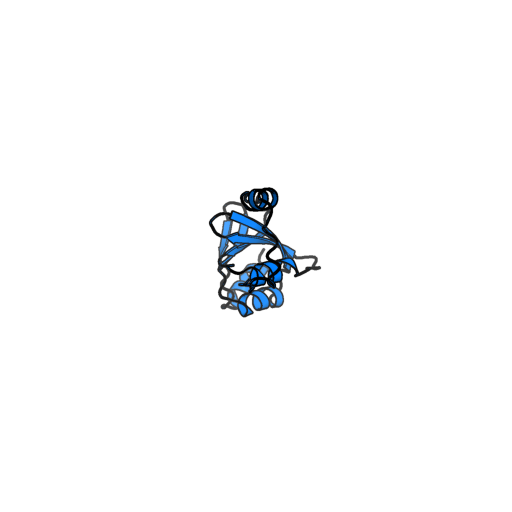LYS A 1 72 ? -4.185 7.650 -0.269 1.00 87.50 72 LYS A O 1
ATOM 577 N N . LYS A 1 73 ? -3.397 9.622 -1.013 1.00 88.62 73 LYS A N 1
ATOM 578 C CA . LYS A 1 73 ? -2.011 9.382 -0.637 1.00 88.62 73 LYS A CA 1
ATOM 579 C C . LYS A 1 73 ? -1.889 9.567 0.864 1.00 88.62 73 LYS A C 1
ATOM 581 O O . LYS A 1 73 ? -2.193 10.628 1.394 1.00 88.62 73 LYS A O 1
ATOM 586 N N . ILE A 1 74 ? -1.402 8.536 1.532 1.00 87.44 74 ILE A N 1
ATOM 587 C CA . ILE A 1 74 ? -1.260 8.530 2.989 1.00 87.44 74 ILE A CA 1
ATOM 588 C C . ILE A 1 74 ? 0.204 8.494 3.431 1.00 87.44 74 ILE A C 1
ATOM 590 O O . ILE A 1 74 ? 0.504 8.773 4.585 1.00 87.44 74 ILE A O 1
ATOM 594 N N . GLY A 1 75 ? 1.129 8.191 2.515 1.00 86.00 75 GLY A N 1
ATOM 595 C CA . GLY A 1 75 ? 2.558 8.212 2.803 1.00 86.00 75 GLY A CA 1
ATOM 596 C C . GLY A 1 75 ? 3.378 7.445 1.776 1.00 86.00 75 GLY A C 1
ATOM 597 O O . GLY A 1 75 ? 3.100 7.482 0.573 1.00 86.00 75 GLY A O 1
ATOM 598 N N . SER A 1 76 ? 4.395 6.749 2.264 1.00 86.50 76 SER A N 1
ATOM 599 C CA . SER A 1 76 ? 5.167 5.743 1.536 1.00 86.50 76 SER A CA 1
ATOM 600 C C . SER A 1 76 ? 5.249 4.461 2.367 1.00 86.50 76 SER A C 1
ATOM 602 O O . SER A 1 76 ? 4.827 4.464 3.513 1.00 86.50 76 SER A O 1
ATOM 604 N N . LEU A 1 77 ? 5.726 3.356 1.803 1.00 86.50 77 LEU A N 1
ATOM 605 C CA . LEU A 1 77 ? 6.005 2.113 2.518 1.00 86.50 77 LEU A CA 1
ATOM 606 C C . LEU A 1 77 ? 7.352 1.577 2.046 1.00 86.50 77 LEU A C 1
ATOM 608 O O . LEU A 1 77 ? 7.604 1.511 0.841 1.00 86.50 77 LEU A O 1
ATOM 612 N N . ASP A 1 78 ? 8.203 1.182 2.986 1.00 86.00 78 ASP A N 1
ATOM 613 C CA . ASP A 1 78 ? 9.449 0.494 2.662 1.00 86.00 78 ASP A CA 1
ATOM 614 C C . ASP A 1 78 ? 9.147 -0.894 2.083 1.00 86.00 78 ASP A C 1
ATOM 616 O O . ASP A 1 78 ? 8.325 -1.641 2.614 1.00 86.00 78 ASP A O 1
ATOM 620 N N . MET A 1 79 ? 9.829 -1.259 0.996 1.00 82.75 79 MET A N 1
ATOM 621 C CA . MET A 1 79 ? 9.640 -2.546 0.317 1.00 82.75 79 MET A CA 1
ATOM 622 C C . MET A 1 79 ? 10.369 -3.685 1.044 1.00 82.75 79 MET A C 1
ATOM 624 O O . MET A 1 79 ? 11.175 -4.407 0.459 1.00 82.75 79 MET A O 1
ATOM 628 N N . THR A 1 80 ? 10.112 -3.831 2.343 1.00 81.12 80 THR A N 1
ATOM 629 C CA . THR A 1 80 ? 10.726 -4.831 3.221 1.00 81.12 80 THR A CA 1
ATOM 630 C C . THR A 1 80 ? 9.675 -5.777 3.779 1.00 81.12 80 THR A C 1
ATOM 632 O O . THR A 1 80 ? 8.524 -5.400 3.995 1.00 81.12 80 THR A O 1
ATOM 635 N N . MET A 1 81 ? 10.072 -7.021 4.044 1.00 81.56 81 MET A N 1
ATOM 636 C CA . MET A 1 81 ? 9.177 -8.033 4.611 1.00 81.56 81 MET A CA 1
ATOM 637 C C . MET A 1 81 ? 8.539 -7.558 5.927 1.00 81.56 81 MET A C 1
ATOM 639 O O . MET A 1 81 ? 7.327 -7.673 6.083 1.00 81.56 81 MET A O 1
ATOM 643 N N . ASP A 1 82 ? 9.324 -6.940 6.813 1.00 83.88 82 ASP A N 1
ATOM 644 C CA . ASP A 1 82 ? 8.858 -6.424 8.106 1.00 83.88 82 ASP A CA 1
ATOM 645 C C . ASP A 1 82 ? 7.744 -5.379 7.955 1.00 83.88 82 ASP A C 1
ATOM 647 O O . ASP A 1 82 ? 6.767 -5.377 8.709 1.00 83.88 82 ASP A O 1
ATOM 651 N N . ALA A 1 83 ? 7.855 -4.495 6.955 1.00 84.69 83 ALA A N 1
ATOM 652 C CA . ALA A 1 83 ? 6.851 -3.468 6.709 1.00 84.69 83 ALA A CA 1
ATOM 653 C C . ALA A 1 83 ? 5.499 -4.098 6.351 1.00 84.69 83 ALA A C 1
ATOM 655 O O . ALA A 1 83 ? 4.479 -3.746 6.949 1.00 84.69 83 ALA A O 1
ATOM 656 N N . PHE A 1 84 ? 5.499 -5.072 5.438 1.00 85.88 84 PHE A N 1
ATOM 657 C CA . PHE A 1 84 ? 4.294 -5.781 5.011 1.00 85.88 84 PHE A CA 1
ATOM 658 C C . PHE A 1 84 ? 3.732 -6.729 6.073 1.00 85.88 84 PHE A C 1
ATOM 660 O O . PHE A 1 84 ? 2.514 -6.807 6.220 1.00 85.88 84 PHE A O 1
ATOM 667 N N . GLN A 1 85 ? 4.578 -7.408 6.850 1.00 85.00 85 GLN A N 1
ATOM 668 C CA . GLN A 1 85 ? 4.124 -8.186 8.006 1.00 85.00 85 GLN A CA 1
ATOM 669 C C . GLN A 1 85 ? 3.423 -7.288 9.027 1.00 85.00 85 GLN A C 1
ATOM 671 O O . GLN A 1 85 ? 2.377 -7.652 9.557 1.00 85.00 85 GLN A O 1
ATOM 676 N N . GLY A 1 86 ? 3.932 -6.069 9.230 1.00 85.50 86 GLY A N 1
ATOM 677 C CA . GLY A 1 86 ? 3.264 -5.071 10.057 1.00 85.50 86 GLY A CA 1
ATOM 678 C C . GLY A 1 86 ? 1.889 -4.653 9.528 1.00 85.50 86 GLY A C 1
ATOM 679 O O . GLY A 1 86 ? 1.029 -4.314 10.327 1.00 85.50 86 GLY A O 1
ATOM 680 N N . ILE A 1 87 ? 1.659 -4.681 8.211 1.00 86.69 87 ILE A N 1
ATOM 681 C CA . ILE A 1 87 ? 0.327 -4.443 7.627 1.00 86.69 87 ILE A CA 1
ATOM 682 C C . ILE A 1 87 ? -0.590 -5.641 7.894 1.00 86.69 87 ILE A C 1
ATOM 684 O O . ILE A 1 87 ? -1.710 -5.461 8.366 1.00 86.69 87 ILE A O 1
ATOM 688 N N . ALA A 1 88 ? -0.099 -6.856 7.630 1.00 87.12 88 ALA A N 1
ATOM 689 C CA . ALA A 1 88 ? -0.853 -8.095 7.816 1.00 87.12 88 ALA A CA 1
ATOM 690 C C . ALA A 1 88 ? -1.268 -8.338 9.278 1.00 87.12 88 ALA A C 1
ATOM 692 O O . ALA A 1 88 ? -2.310 -8.935 9.530 1.00 87.12 88 ALA A O 1
ATOM 693 N N . ALA A 1 89 ? -0.470 -7.858 10.236 1.00 85.69 89 ALA A N 1
ATOM 694 C CA . ALA A 1 89 ? -0.743 -7.995 11.665 1.00 85.69 89 ALA A CA 1
ATOM 695 C C . ALA A 1 89 ? -1.938 -7.159 12.159 1.00 85.69 89 ALA A C 1
ATOM 697 O O . ALA A 1 89 ? -2.469 -7.446 13.228 1.00 85.69 89 ALA A O 1
ATOM 698 N N . ILE A 1 90 ? -2.344 -6.123 11.421 1.00 84.81 90 ILE A N 1
ATOM 699 C CA . ILE A 1 90 ? -3.430 -5.222 11.836 1.00 84.81 90 ILE A CA 1
ATOM 700 C C . ILE A 1 90 ? -4.769 -5.805 11.409 1.00 84.81 90 ILE A C 1
ATOM 702 O O . ILE A 1 90 ? -5.658 -6.012 12.229 1.00 84.81 90 ILE A O 1
ATOM 706 N N . ALA A 1 91 ? -4.905 -6.059 10.110 1.00 84.94 91 ALA A N 1
ATOM 707 C CA . ALA A 1 91 ? -6.114 -6.598 9.521 1.00 84.94 91 ALA A CA 1
ATOM 708 C C . ALA A 1 91 ? -5.815 -7.232 8.159 1.00 84.94 91 ALA A C 1
ATOM 710 O O . ALA A 1 91 ? -4.755 -7.046 7.553 1.00 84.94 91 ALA A O 1
ATOM 711 N N . ARG A 1 92 ? -6.806 -7.962 7.644 1.00 85.94 92 ARG A N 1
ATOM 712 C CA . ARG A 1 92 ? -6.773 -8.577 6.315 1.00 85.94 92 ARG A CA 1
ATOM 713 C C . ARG A 1 92 ? -7.122 -7.561 5.230 1.00 85.94 92 ARG A C 1
ATOM 715 O O . ARG A 1 92 ? -8.203 -7.601 4.647 1.00 85.94 92 ARG A O 1
ATOM 722 N N . TYR A 1 93 ? -6.195 -6.649 4.963 1.00 89.50 93 TYR A N 1
ATOM 723 C CA . TYR A 1 93 ? -6.340 -5.677 3.884 1.00 89.50 93 TYR A CA 1
ATOM 724 C C . TYR A 1 93 ? -6.093 -6.297 2.512 1.00 89.50 93 TYR A C 1
ATOM 726 O O . TYR A 1 93 ? -5.251 -7.183 2.343 1.00 89.50 93 TYR A O 1
ATOM 734 N N . ARG A 1 94 ? -6.755 -5.747 1.492 1.00 91.31 94 ARG A N 1
ATOM 735 C CA . ARG A 1 94 ? -6.400 -6.016 0.099 1.00 91.31 94 ARG A CA 1
ATOM 736 C C . ARG A 1 94 ? -5.309 -5.037 -0.314 1.00 91.31 94 ARG A C 1
ATOM 738 O O . ARG A 1 94 ? -5.580 -3.872 -0.588 1.00 91.31 94 ARG A O 1
ATOM 745 N N . VAL A 1 95 ? -4.070 -5.518 -0.365 1.00 91.62 95 VAL A N 1
ATOM 746 C CA . VAL A 1 95 ? -2.917 -4.709 -0.781 1.00 91.62 95 VAL A CA 1
ATOM 747 C C . VAL A 1 95 ? -2.618 -4.965 -2.251 1.00 91.62 95 VAL A C 1
ATOM 749 O O . VAL A 1 95 ? -2.430 -6.105 -2.673 1.00 91.62 95 VAL A O 1
ATOM 752 N N . VAL A 1 96 ? -2.582 -3.902 -3.048 1.00 92.50 96 VAL A N 1
ATOM 753 C CA . VAL A 1 96 ? -2.341 -3.966 -4.491 1.00 92.50 96 VAL A CA 1
ATOM 754 C C . VAL A 1 96 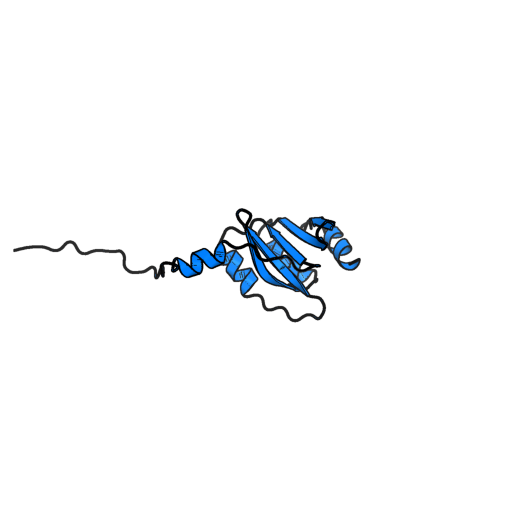? -1.114 -3.142 -4.834 1.00 92.50 96 VAL A C 1
ATOM 756 O O . VAL A 1 96 ? -1.055 -1.949 -4.549 1.00 92.50 96 VAL A O 1
ATOM 759 N N . LEU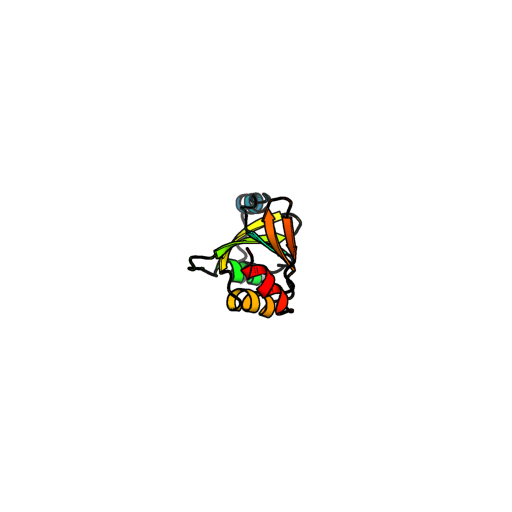 A 1 97 ? -0.146 -3.774 -5.485 1.00 91.56 97 LEU A N 1
ATOM 760 C CA . LEU A 1 97 ? 0.988 -3.100 -6.088 1.00 91.56 97 LEU A CA 1
ATOM 761 C C . LEU A 1 97 ? 0.640 -2.720 -7.523 1.00 91.56 97 LEU A C 1
ATOM 763 O O . LEU A 1 97 ? 0.473 -3.589 -8.376 1.00 91.56 97 LEU A O 1
ATOM 767 N N . TRP A 1 98 ? 0.592 -1.429 -7.797 1.00 92.25 98 TRP A N 1
ATOM 768 C CA . TRP A 1 98 ? 0.451 -0.891 -9.139 1.00 92.25 98 TRP A CA 1
ATOM 769 C C . TRP A 1 98 ? 1.827 -0.566 -9.707 1.00 92.25 98 TRP A C 1
ATOM 771 O O . TRP A 1 98 ? 2.512 0.331 -9.218 1.00 92.25 98 TRP A O 1
ATOM 781 N N . LYS A 1 99 ? 2.236 -1.285 -10.754 1.00 89.69 99 LYS A N 1
ATOM 782 C CA . LYS A 1 99 ? 3.514 -1.046 -11.442 1.00 89.69 99 LYS A CA 1
ATOM 783 C C . LYS A 1 99 ? 3.374 0.018 -12.521 1.00 89.69 99 LYS A C 1
ATOM 785 O O . LYS A 1 99 ? 4.266 0.836 -12.708 1.00 89.69 99 LYS A O 1
ATOM 790 N N . THR A 1 100 ? 2.236 0.009 -13.209 1.00 89.31 100 THR A N 1
ATOM 791 C CA . THR A 1 100 ? 1.839 0.979 -14.237 1.00 89.31 100 THR A CA 1
ATOM 792 C C . THR A 1 100 ? 0.320 1.201 -14.150 1.00 89.31 100 THR A C 1
ATOM 794 O O . THR A 1 100 ? -0.341 0.501 -13.384 1.00 89.31 100 THR A O 1
ATOM 797 N N . PRO A 1 101 ? -0.283 2.122 -14.927 1.00 89.75 101 PRO A N 1
ATOM 798 C CA . PRO A 1 101 ? -1.739 2.294 -14.948 1.00 89.75 101 PRO A CA 1
ATOM 799 C C . PRO A 1 101 ? -2.540 1.053 -15.374 1.00 89.75 101 PRO A C 1
ATOM 801 O O . PRO A 1 101 ? -3.732 0.984 -15.091 1.00 89.75 101 PRO A O 1
ATOM 804 N N . THR A 1 102 ? -1.914 0.094 -16.062 1.00 91.06 102 THR A N 1
ATOM 805 C CA . THR A 1 102 ? -2.571 -1.117 -16.586 1.00 91.06 102 THR A CA 1
ATOM 806 C C . THR A 1 102 ? -2.030 -2.416 -15.988 1.00 91.06 102 THR A C 1
ATOM 808 O O . THR A 1 102 ? -2.670 -3.453 -16.140 1.00 91.06 102 THR A O 1
ATOM 811 N N . ASP A 1 103 ? -0.889 -2.375 -15.294 1.00 89.56 103 ASP A N 1
ATOM 812 C CA . ASP A 1 103 ? -0.260 -3.535 -14.659 1.00 89.56 103 ASP A CA 1
ATOM 813 C C . ASP A 1 103 ? -0.287 -3.404 -13.133 1.00 89.56 103 ASP A C 1
ATOM 815 O O . ASP A 1 103 ? 0.304 -2.485 -12.548 1.00 89.56 103 ASP A O 1
ATOM 819 N N . SER A 1 104 ? -0.968 -4.350 -12.488 1.00 90.62 104 SER A N 1
ATOM 820 C CA . SER A 1 104 ? -1.074 -4.425 -11.037 1.00 90.62 104 SER A CA 1
ATOM 821 C C . SER A 1 104 ? -1.063 -5.865 -10.537 1.00 90.62 104 SER A C 1
ATOM 823 O O . SER A 1 104 ? -1.481 -6.798 -11.222 1.00 90.62 104 SER A O 1
ATOM 825 N N . VAL A 1 105 ? -0.587 -6.042 -9.308 1.00 89.88 105 VAL A N 1
ATOM 826 C CA . VAL A 1 105 ? -0.505 -7.337 -8.637 1.00 89.88 105 VAL A CA 1
ATOM 827 C C . VAL A 1 105 ? -1.118 -7.211 -7.253 1.00 89.88 105 VAL A C 1
ATOM 829 O O . VAL A 1 105 ? -0.701 -6.378 -6.451 1.00 89.88 105 VAL A O 1
ATOM 832 N N . VAL A 1 106 ? -2.095 -8.065 -6.956 1.00 90.44 106 VAL A N 1
ATOM 833 C CA . VAL A 1 106 ? -2.610 -8.217 -5.592 1.00 90.44 106 VAL A CA 1
ATOM 834 C C . VAL A 1 106 ? -1.594 -9.011 -4.779 1.00 90.44 106 VAL A C 1
ATOM 836 O O . VAL A 1 106 ? -1.153 -10.087 -5.195 1.00 90.44 106 VAL A O 1
ATOM 839 N N . LEU A 1 107 ? -1.216 -8.462 -3.633 1.00 88.38 107 LEU A N 1
ATOM 840 C CA . LEU A 1 107 ? -0.285 -9.068 -2.701 1.00 88.38 107 LEU A CA 1
ATOM 841 C C . LEU A 1 107 ? -1.073 -9.853 -1.653 1.00 88.38 107 LEU A C 1
ATOM 843 O O . LEU A 1 107 ? -1.854 -9.285 -0.893 1.00 88.38 107 LEU A O 1
ATOM 847 N N . ASP A 1 108 ? -0.857 -11.164 -1.617 1.00 86.31 108 ASP A N 1
ATOM 848 C CA . ASP A 1 108 ? -1.354 -12.025 -0.549 1.00 86.31 108 ASP A CA 1
ATOM 849 C C . ASP A 1 108 ? -0.319 -12.039 0.581 1.00 86.31 108 ASP A C 1
ATOM 851 O O . ASP A 1 108 ? 0.678 -12.760 0.508 1.00 86.31 108 ASP A O 1
ATOM 855 N N . LEU A 1 109 ? -0.519 -11.191 1.591 1.00 85.19 109 LEU A N 1
ATOM 856 C CA . LEU A 1 109 ? 0.448 -11.011 2.677 1.00 85.19 109 LEU A CA 1
ATOM 857 C C . LEU A 1 109 ? 0.538 -12.219 3.626 1.00 85.19 109 LEU A C 1
ATOM 859 O O . LEU A 1 109 ? 1.451 -12.268 4.447 1.00 85.19 109 LEU A O 1
ATOM 863 N N . GLU A 1 110 ? -0.363 -13.198 3.505 1.00 80.94 110 GLU A N 1
ATOM 864 C CA . GLU A 1 110 ? -0.307 -14.449 4.272 1.00 80.94 110 GLU A CA 1
ATOM 865 C C . GLU A 1 110 ? 0.601 -15.489 3.609 1.00 80.94 110 GLU A C 1
ATOM 867 O O . GLU A 1 110 ? 1.031 -16.447 4.252 1.00 80.94 110 GLU A O 1
ATOM 872 N N . LYS A 1 111 ? 0.919 -15.305 2.321 1.00 80.88 111 LYS A N 1
ATOM 873 C CA . LYS A 1 111 ? 1.770 -16.220 1.562 1.00 80.88 111 LYS A CA 1
ATOM 874 C C . LYS A 1 111 ? 3.196 -15.685 1.432 1.00 80.88 111 LYS A C 1
ATOM 876 O O . LYS A 1 111 ? 3.395 -14.644 0.802 1.00 80.88 111 LYS A O 1
ATOM 881 N N . PRO A 1 112 ? 4.212 -16.437 1.898 1.00 71.31 112 PRO A N 1
ATOM 882 C CA . PRO A 1 112 ? 5.618 -16.060 1.749 1.00 71.31 112 PRO A CA 1
ATOM 883 C C . PRO A 1 112 ? 6.028 -15.767 0.294 1.00 71.31 112 PRO A C 1
ATOM 885 O O . PRO A 1 112 ? 6.804 -14.850 0.028 1.00 71.31 112 PRO A O 1
ATOM 888 N N . ASP A 1 113 ? 5.444 -16.486 -0.669 1.00 74.25 113 ASP A N 1
ATOM 889 C CA . ASP A 1 113 ? 5.744 -16.341 -2.100 1.00 74.25 113 ASP A CA 1
ATOM 890 C C . ASP A 1 113 ? 5.377 -14.964 -2.673 1.00 74.25 113 ASP A C 1
ATOM 892 O O . ASP A 1 113 ? 5.921 -14.538 -3.696 1.00 74.25 113 ASP A O 1
ATOM 896 N N . THR A 1 114 ? 4.470 -14.233 -2.024 1.00 74.75 114 THR A N 1
ATOM 897 C CA . THR A 1 114 ? 4.120 -12.865 -2.414 1.00 74.75 114 THR A CA 1
ATOM 898 C C . THR A 1 114 ? 5.316 -11.926 -2.286 1.00 74.75 114 THR A C 1
ATOM 900 O O . THR A 1 114 ? 5.499 -11.058 -3.138 1.00 74.75 114 THR A O 1
ATOM 903 N N . PHE A 1 115 ? 6.183 -12.138 -1.294 1.00 67.25 115 PHE A N 1
ATOM 904 C CA . PHE A 1 115 ? 7.376 -11.316 -1.088 1.00 67.25 115 PHE A CA 1
ATOM 905 C C . PHE A 1 115 ? 8.429 -11.543 -2.174 1.00 67.25 115 PHE A C 1
ATOM 907 O O . PHE A 1 115 ? 9.105 -10.603 -2.584 1.00 67.25 115 PHE A O 1
ATOM 914 N N . ILE A 1 116 ? 8.495 -12.751 -2.745 1.00 67.06 116 ILE A N 1
ATOM 915 C CA . ILE A 1 116 ? 9.370 -13.054 -3.889 1.00 67.06 116 ILE A CA 1
ATOM 916 C C . ILE A 1 116 ? 8.976 -12.213 -5.113 1.00 67.06 116 ILE A C 1
ATOM 918 O O . ILE A 1 116 ? 9.838 -11.791 -5.887 1.00 67.06 116 ILE A O 1
ATOM 922 N N . LYS A 1 117 ? 7.681 -11.912 -5.284 1.00 64.69 117 LYS A N 1
ATOM 923 C CA . LYS A 1 117 ? 7.193 -11.062 -6.384 1.00 64.69 117 LYS A CA 1
ATOM 924 C C . LYS A 1 117 ? 7.627 -9.601 -6.245 1.00 64.69 117 LYS A C 1
ATOM 926 O O . LYS A 1 117 ? 7.659 -8.902 -7.254 1.00 64.69 117 LYS A O 1
ATOM 931 N N . LEU A 1 118 ? 7.982 -9.159 -5.037 1.00 65.00 118 LEU A N 1
ATOM 932 C CA . LEU A 1 118 ? 8.470 -7.805 -4.767 1.00 65.00 118 LEU A CA 1
ATOM 933 C C . LEU A 1 118 ? 9.955 -7.632 -5.118 1.00 65.00 118 LEU A C 1
ATOM 935 O O . LEU A 1 118 ? 10.376 -6.526 -5.426 1.00 65.00 118 LEU A O 1
ATOM 939 N N . ILE A 1 119 ? 10.738 -8.717 -5.119 1.00 59.09 119 ILE A N 1
ATOM 940 C CA . ILE A 1 119 ? 12.185 -8.700 -5.413 1.00 59.09 119 ILE A CA 1
ATOM 941 C C . ILE A 1 119 ? 12.464 -8.527 -6.919 1.00 59.09 119 ILE A C 1
ATOM 943 O O . ILE A 1 119 ? 13.548 -8.107 -7.306 1.00 59.09 119 ILE A O 1
ATOM 947 N N . LYS A 1 120 ? 11.493 -8.853 -7.783 1.00 55.75 120 LYS A N 1
ATOM 948 C CA . LYS A 1 120 ? 11.627 -8.808 -9.254 1.00 55.75 120 LYS A CA 1
ATOM 949 C C . LYS A 1 120 ? 11.129 -7.499 -9.892 1.00 55.75 120 LYS A C 1
ATOM 951 O O . LYS A 1 120 ? 10.863 -7.492 -11.094 1.00 55.75 120 LYS A O 1
ATOM 956 N N . LEU A 1 121 ? 10.908 -6.460 -9.087 1.00 55.97 121 LEU A N 1
ATOM 957 C CA . LEU A 1 121 ? 10.490 -5.128 -9.537 1.00 55.97 121 LEU A CA 1
ATOM 958 C C . LEU A 1 121 ? 11.664 -4.303 -10.052 1.00 55.97 121 LEU A C 1
ATOM 960 O O . LEU A 1 121 ? 12.739 -4.365 -9.421 1.00 55.97 121 LEU A O 1
#

Sequence (121 aa):
MEKNEENLVDDLGITEIDDSEYSALQQSDKLVYPSLVIEG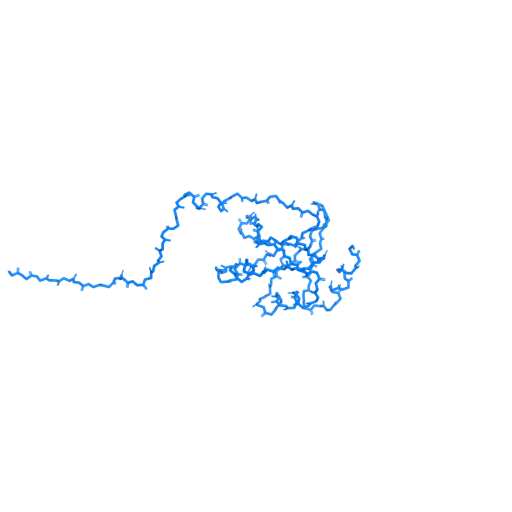VITVEELSFFARRKFNARVSLPMYVKHCGITKKIGSLDMTMDAFQGIAAIARYRVVLWKTPTDSVVLDLEKPDTFIKLIKL

pLDDT: mean 74.21, std 17.31, range [37.5, 93.12]

Mean predicted aligned error: 12.04 Å

Nearest PDB structures (foldseek):
  4iqj-assembly1_A  TM=3.588E-01  e=7.834E-01  Thermus aquaticus
  3m6u-assembly2_B  TM=5.587E-01  e=8.074E+00  Thermus thermophilus HB8

Solvent-accessible surface area (backbone atoms only — not comparable to full-atom values): 7579 Å² total; per-residue (Å²): 134,88,79,87,85,85,81,86,89,82,89,72,92,72,72,77,75,50,72,72,60,56,57,64,67,67,58,56,53,81,87,63,70,54,21,38,38,38,32,75,72,84,51,70,67,59,54,48,55,55,50,69,48,83,73,90,57,100,57,54,33,47,25,27,39,38,48,97,90,32,34,40,77,47,47,50,42,48,82,44,71,69,55,52,49,59,49,53,72,75,46,94,54,53,35,32,41,30,62,45,101,87,42,71,44,79,48,51,78,88,43,76,69,43,59,59,63,63,74,78,109

Secondary structure (DSSP, 8-state):
------------------HHHHHHHSSPPPPPSSEEEEE---SHHHHHHHHT-----TTEEEEEEEETTEEEEEEEEESSHHHHHHHHTT---EEEEESSSS-EEEE-TTSTHHHHHHHT-

Foldseek 3Di:
DDDDDDDDDDDDPPPPDPVVNVVVQPAADDDDAQAKEWEDDDDPVSLVVQLVDDDDDPAKHFYWYADPNHIGTRGIFHLDLVRLVVVVVPDDIFMKGDRDPPDIDTQPNVDPVSSVVSVVD

Radius of gyration: 19.57 Å; Cα contacts (8 Å, |Δi|>4): 157; chains: 1; bounding box: 56×46×58 Å